Protein AF-D8FCA7-F1 (afdb_monomer_lite)

Radius of gyration: 15.23 Å; chains: 1; bounding box: 32×24×48 Å

Sequence (81 aa):
KLFGSKAADELEARLHYLLKLRGIGLVTGEVGSGKTSICRKMAASLNTGLYRVFYVPLTTGNVTDIYKSIAWEMGLTTERK

Structure (mmCIF, N/CA/C/O backbone):
data_AF-D8FCA7-F1
#
_entry.id   AF-D8FCA7-F1
#
loop_
_atom_site.group_PDB
_atom_site.id
_atom_site.type_symbol
_atom_site.label_atom_id
_atom_site.label_alt_id
_atom_site.label_comp_id
_atom_site.label_asym_id
_atom_site.label_entity_id
_atom_site.label_seq_id
_atom_site.pdbx_PDB_ins_code
_atom_site.Cartn_x
_atom_site.Cartn_y
_atom_site.Cartn_z
_atom_site.occupancy
_atom_site.B_iso_or_equiv
_atom_site.auth_seq_id
_atom_site.auth_comp_id
_atom_site.auth_asym_id
_atom_site.auth_atom_id
_atom_site.pdbx_PDB_model_num
ATOM 1 N N . LYS A 1 1 ? 5.101 9.101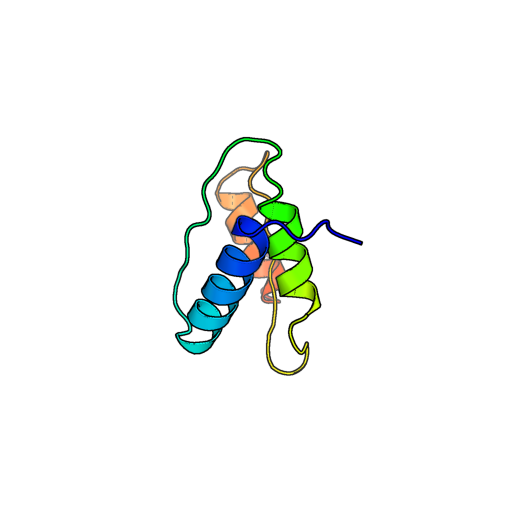 -17.182 1.00 42.44 1 LYS A N 1
ATOM 2 C CA . LYS A 1 1 ? 4.791 7.811 -17.850 1.00 42.44 1 LYS A CA 1
ATOM 3 C C . LYS A 1 1 ? 5.793 6.790 -17.315 1.00 42.44 1 LYS A C 1
ATOM 5 O O . LYS A 1 1 ? 6.979 7.048 -17.451 1.00 42.44 1 LYS A O 1
ATOM 10 N N . LEU A 1 2 ? 5.359 5.746 -16.602 1.00 56.41 2 LEU A N 1
ATOM 11 C CA . LEU A 1 2 ? 6.271 4.681 -16.151 1.00 56.41 2 LEU A CA 1
ATOM 12 C C . LEU A 1 2 ? 6.578 3.776 -17.353 1.00 56.41 2 LEU A C 1
ATOM 14 O O . LEU A 1 2 ? 5.669 3.480 -18.127 1.00 56.41 2 LEU A O 1
ATOM 18 N N . PHE A 1 3 ? 7.842 3.403 -17.544 1.00 58.47 3 PHE A N 1
ATOM 19 C CA . PHE A 1 3 ? 8.255 2.516 -18.632 1.00 58.47 3 PHE A CA 1
ATOM 20 C C . PHE A 1 3 ? 7.766 1.093 -18.332 1.00 58.47 3 PHE A C 1
ATOM 22 O O . PHE A 1 3 ? 8.070 0.552 -17.271 1.00 58.47 3 PHE A O 1
ATOM 29 N N . GLY A 1 4 ? 6.975 0.516 -19.240 1.00 62.69 4 GLY A N 1
ATOM 30 C CA . GLY A 1 4 ? 6.458 -0.845 -19.103 1.00 62.69 4 GLY A CA 1
ATOM 31 C C . GLY A 1 4 ? 7.580 -1.854 -19.310 1.00 62.69 4 GLY A C 1
ATOM 32 O O . GLY A 1 4 ? 8.050 -2.039 -20.430 1.00 62.69 4 GLY A O 1
ATOM 33 N N . SER A 1 5 ? 8.043 -2.472 -18.227 1.00 75.31 5 SER A N 1
ATOM 34 C CA . SER A 1 5 ? 8.861 -3.680 -18.295 1.00 75.31 5 SER A CA 1
ATOM 35 C C . SER A 1 5 ? 7.961 -4.889 -18.051 1.00 75.31 5 SER A C 1
ATOM 37 O O . SER A 1 5 ? 6.984 -4.788 -17.311 1.00 75.31 5 SER A O 1
ATOM 39 N N . LYS A 1 6 ? 8.314 -6.057 -18.604 1.00 78.69 6 LYS A N 1
ATOM 40 C CA . LYS A 1 6 ? 7.564 -7.304 -18.350 1.00 78.69 6 LYS A CA 1
ATOM 41 C C . LYS A 1 6 ? 7.388 -7.581 -16.850 1.00 78.69 6 LYS A C 1
ATOM 43 O O . LYS A 1 6 ? 6.336 -8.043 -16.429 1.00 78.69 6 LYS A O 1
ATOM 48 N N . ALA A 1 7 ? 8.396 -7.237 -16.047 1.00 80.62 7 ALA A N 1
ATOM 49 C CA . ALA A 1 7 ? 8.348 -7.367 -14.594 1.00 80.62 7 ALA A CA 1
ATOM 50 C C . ALA A 1 7 ? 7.347 -6.401 -13.935 1.00 80.62 7 ALA A C 1
ATOM 52 O O . ALA A 1 7 ? 6.722 -6.755 -12.938 1.00 80.62 7 ALA A O 1
ATOM 53 N N . ALA A 1 8 ? 7.180 -5.189 -14.476 1.00 80.75 8 ALA A N 1
ATOM 54 C CA . ALA A 1 8 ? 6.199 -4.233 -13.972 1.00 80.75 8 ALA A CA 1
ATOM 55 C C . ALA A 1 8 ? 4.764 -4.699 -14.249 1.00 80.75 8 ALA A C 1
ATOM 57 O O . ALA A 1 8 ? 3.930 -4.644 -13.347 1.00 80.75 8 ALA A O 1
ATOM 58 N N . ASP A 1 9 ? 4.510 -5.215 -15.453 1.00 84.25 9 ASP A N 1
ATOM 59 C CA . ASP A 1 9 ? 3.196 -5.739 -15.841 1.00 84.25 9 ASP A CA 1
ATOM 60 C C . ASP A 1 9 ? 2.829 -6.988 -15.021 1.00 84.25 9 ASP A C 1
ATOM 62 O O . ASP A 1 9 ? 1.703 -7.123 -14.538 1.00 84.25 9 ASP A O 1
ATOM 66 N N . GLU A 1 10 ? 3.797 -7.882 -14.788 1.00 86.81 10 GLU A N 1
ATOM 67 C CA . GLU A 1 10 ? 3.621 -9.061 -13.932 1.00 86.81 10 GLU A CA 1
ATOM 68 C C . GLU A 1 10 ? 3.330 -8.673 -12.475 1.00 86.81 10 GLU A C 1
ATOM 70 O O . GLU A 1 10 ? 2.437 -9.244 -11.841 1.00 86.81 10 GLU A O 1
ATOM 75 N N . LEU A 1 11 ? 4.054 -7.683 -11.940 1.00 87.06 11 LEU A N 1
ATOM 76 C CA . LEU A 1 11 ? 3.826 -7.179 -10.588 1.00 87.06 11 LEU A CA 1
ATOM 77 C C . LEU A 1 11 ? 2.432 -6.551 -10.456 1.00 87.06 11 LEU A C 1
ATOM 79 O O . LEU A 1 11 ? 1.727 -6.835 -9.490 1.00 87.06 11 LEU A O 1
ATOM 83 N N . GLU A 1 12 ? 2.010 -5.744 -11.429 1.00 87.94 12 GLU A N 1
ATOM 84 C CA . GLU A 1 12 ? 0.681 -5.123 -11.459 1.00 87.94 12 GLU A CA 1
ATOM 85 C C . GLU A 1 12 ? -0.430 -6.186 -11.503 1.00 87.94 12 GLU A C 1
ATOM 87 O O . GLU A 1 12 ? -1.355 -6.149 -10.686 1.00 87.94 12 GLU A O 1
ATOM 92 N N . ALA A 1 13 ? -0.296 -7.203 -12.361 1.00 88.94 13 ALA A N 1
ATOM 93 C CA . ALA A 1 13 ? -1.238 -8.319 -12.433 1.00 88.94 13 ALA A CA 1
ATOM 94 C C . ALA A 1 13 ? -1.328 -9.100 -11.108 1.00 88.94 13 ALA A C 1
ATOM 96 O O . ALA A 1 13 ? -2.429 -9.414 -10.639 1.00 88.94 13 ALA A O 1
ATOM 97 N N . ARG A 1 14 ? -0.186 -9.372 -10.461 1.00 89.56 14 ARG A N 1
ATOM 98 C CA . ARG A 1 14 ? -0.142 -10.040 -9.150 1.00 89.56 14 ARG 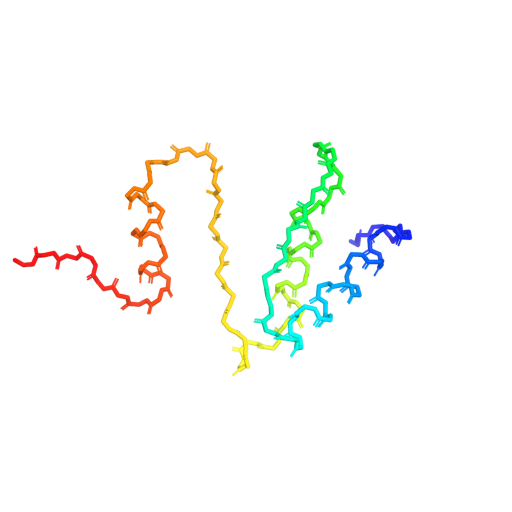A CA 1
ATOM 99 C C . ARG A 1 14 ? -0.760 -9.195 -8.040 1.00 89.56 14 ARG A C 1
ATOM 101 O O . ARG A 1 14 ? -1.504 -9.744 -7.230 1.00 89.56 14 ARG A O 1
ATOM 108 N N . LEU A 1 15 ? -0.517 -7.881 -8.011 1.00 88.69 15 LEU A N 1
ATOM 109 C CA . LEU A 1 15 ? -1.172 -6.984 -7.051 1.00 88.69 15 LEU A CA 1
ATOM 110 C C . LEU A 1 15 ? -2.691 -6.956 -7.257 1.00 88.69 15 LEU A C 1
ATOM 112 O O . LEU A 1 15 ? -3.437 -7.025 -6.282 1.00 88.69 15 LEU A O 1
ATOM 116 N N . HIS A 1 16 ? -3.167 -6.910 -8.504 1.00 89.06 16 HIS A N 1
ATOM 117 C CA . HIS A 1 16 ? -4.603 -6.976 -8.795 1.00 89.06 16 HIS A CA 1
ATOM 118 C C . HIS A 1 16 ? -5.228 -8.280 -8.301 1.00 89.06 16 HIS A C 1
ATOM 120 O O . HIS A 1 16 ? -6.314 -8.267 -7.717 1.00 89.06 16 HIS A O 1
ATOM 126 N N . TYR A 1 17 ? -4.549 -9.405 -8.518 1.00 90.44 17 TYR A N 1
ATOM 127 C CA . TYR A 1 17 ? -5.003 -10.697 -8.021 1.00 90.44 17 TYR A CA 1
ATOM 128 C C . TYR A 1 17 ? -5.046 -10.736 -6.487 1.00 90.44 17 TYR A C 1
ATOM 130 O O . TYR A 1 17 ? -6.044 -11.158 -5.902 1.00 90.44 17 TYR A O 1
ATOM 138 N N . LEU A 1 18 ? -4.015 -10.204 -5.830 1.00 89.94 18 LEU A N 1
ATOM 139 C CA . LEU A 1 18 ? -3.939 -10.121 -4.375 1.00 89.94 18 LEU A CA 1
ATOM 140 C C . LEU A 1 18 ? -5.092 -9.304 -3.769 1.00 89.94 18 LEU A C 1
ATOM 142 O O . LEU A 1 18 ? -5.684 -9.721 -2.774 1.00 89.94 18 LEU A O 1
ATOM 146 N N . LEU A 1 19 ? -5.453 -8.177 -4.390 1.00 87.38 19 LEU A N 1
ATOM 147 C CA . LEU A 1 19 ? -6.579 -7.353 -3.941 1.00 87.38 19 LEU A CA 1
ATOM 148 C C . LEU A 1 19 ? -7.921 -8.079 -4.058 1.00 87.38 19 LEU A C 1
ATOM 150 O O . LEU A 1 19 ? -8.778 -7.908 -3.192 1.00 87.38 19 LEU A O 1
ATOM 154 N N . LYS A 1 20 ? -8.109 -8.902 -5.100 1.00 87.50 20 LYS A N 1
ATOM 155 C CA . LYS A 1 20 ? -9.313 -9.737 -5.247 1.00 87.50 20 LYS A CA 1
ATOM 156 C C . LYS A 1 20 ? -9.394 -10.802 -4.157 1.00 87.50 20 LYS A C 1
ATOM 158 O O . LYS A 1 20 ? -10.467 -11.019 -3.607 1.00 87.50 20 LYS A O 1
ATOM 163 N N . LEU A 1 21 ? -8.263 -11.422 -3.824 1.00 90.38 21 LEU A N 1
ATOM 164 C CA . LEU A 1 21 ? -8.172 -12.403 -2.743 1.00 90.38 21 LEU A CA 1
ATOM 165 C C . LEU A 1 21 ? -8.265 -11.782 -1.342 1.00 90.38 21 LEU A C 1
ATOM 167 O O . LEU A 1 21 ? -8.471 -12.516 -0.381 1.00 90.38 21 LEU A O 1
ATOM 171 N N . ARG A 1 22 ? -8.093 -10.457 -1.215 1.00 86.62 22 ARG A N 1
ATOM 172 C CA . ARG A 1 22 ? -7.911 -9.758 0.072 1.00 86.62 22 ARG A CA 1
ATOM 173 C C . ARG A 1 22 ? -6.759 -10.364 0.891 1.00 86.62 22 ARG A C 1
ATOM 175 O O . ARG A 1 22 ? -6.838 -10.470 2.111 1.00 86.62 22 ARG A O 1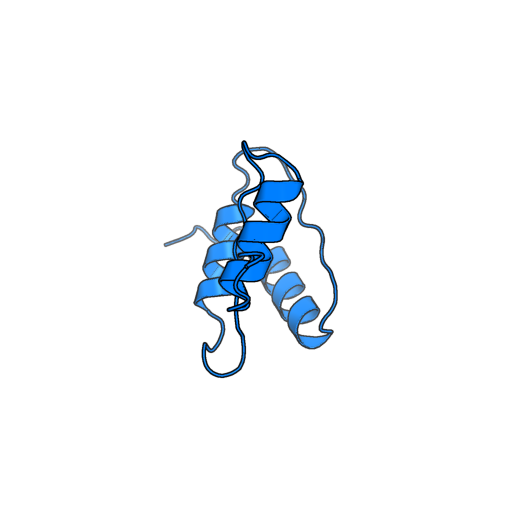
ATOM 182 N N . GLY A 1 23 ? -5.708 -10.791 0.189 1.00 87.00 23 GLY A N 1
ATOM 183 C CA . GLY A 1 23 ? -4.531 -11.436 0.767 1.00 87.00 23 GLY A CA 1
ATOM 184 C C . GLY A 1 23 ? -3.415 -10.455 1.127 1.00 87.00 23 GLY A C 1
ATOM 185 O O . GLY A 1 23 ? -3.473 -9.266 0.817 1.00 87.00 23 GLY A O 1
ATOM 186 N N . ILE A 1 24 ? -2.359 -10.986 1.741 1.00 87.94 24 ILE A N 1
ATOM 187 C CA . ILE A 1 24 ? -1.123 -10.254 2.047 1.00 87.94 24 ILE A CA 1
ATOM 188 C C . ILE A 1 24 ? -0.064 -10.625 1.007 1.00 87.94 24 ILE A C 1
ATOM 190 O O . ILE A 1 24 ? 0.105 -11.799 0.683 1.00 87.94 24 ILE A O 1
ATOM 194 N N . GLY A 1 25 ? 0.645 -9.627 0.479 1.00 86.19 25 GLY A N 1
ATOM 195 C CA . GLY A 1 25 ? 1.667 -9.812 -0.548 1.00 86.19 25 GLY A CA 1
ATOM 196 C C . GLY A 1 25 ? 2.967 -9.127 -0.167 1.00 86.19 25 GLY A C 1
ATOM 197 O O . GLY A 1 25 ? 2.964 -8.001 0.326 1.00 86.19 25 GLY A O 1
ATOM 198 N N . LEU A 1 26 ? 4.078 -9.812 -0.421 1.00 87.38 26 LEU A N 1
ATOM 199 C CA . LEU A 1 26 ? 5.423 -9.299 -0.202 1.00 87.38 26 LEU A CA 1
ATOM 200 C C . LEU A 1 26 ? 6.069 -8.986 -1.554 1.00 87.38 26 LEU A C 1
ATOM 202 O O . LEU A 1 26 ? 6.194 -9.864 -2.404 1.00 87.38 26 LEU A O 1
ATOM 206 N N . VAL A 1 27 ? 6.496 -7.738 -1.740 1.00 86.62 27 VAL A N 1
ATOM 207 C CA . VAL A 1 27 ? 7.189 -7.295 -2.955 1.00 86.62 27 VAL A CA 1
ATOM 208 C C . VAL A 1 27 ? 8.662 -7.073 -2.632 1.00 86.62 27 VAL A C 1
ATOM 210 O O . VAL A 1 27 ? 9.011 -6.151 -1.895 1.00 86.62 27 VAL A O 1
ATOM 213 N N . THR A 1 28 ? 9.532 -7.900 -3.204 1.00 86.19 28 THR A N 1
ATOM 214 C CA . THR A 1 28 ? 10.991 -7.819 -3.043 1.00 86.19 28 THR A CA 1
ATOM 215 C C . THR A 1 28 ? 11.675 -7.501 -4.372 1.00 86.19 28 THR A C 1
ATOM 217 O O . THR A 1 28 ? 11.069 -7.557 -5.440 1.00 86.19 28 THR A O 1
ATOM 220 N N . GLY A 1 29 ? 12.930 -7.060 -4.307 1.00 84.12 29 GLY A N 1
ATOM 221 C CA . GLY A 1 29 ? 13.741 -6.708 -5.474 1.00 84.12 29 GLY A CA 1
ATOM 222 C C . GLY A 1 29 ? 14.853 -5.736 -5.102 1.00 84.12 29 GLY A C 1
ATOM 223 O O . GLY A 1 29 ? 14.856 -5.192 -3.996 1.00 84.12 29 GLY A O 1
ATOM 224 N N . GLU A 1 30 ? 15.743 -5.438 -6.036 1.00 86.69 30 GLU A N 1
ATOM 225 C CA . GLU A 1 30 ? 16.891 -4.550 -5.810 1.00 86.69 30 GLU A CA 1
ATOM 226 C C . GLU A 1 30 ? 16.495 -3.092 -5.542 1.00 86.69 30 GLU A C 1
ATOM 228 O O . GLU A 1 30 ? 15.429 -2.614 -5.946 1.00 86.69 30 GLU A O 1
ATOM 233 N N . VAL A 1 31 ? 17.342 -2.350 -4.831 1.00 82.25 31 VAL A N 1
ATOM 234 C CA . VAL A 1 31 ? 17.130 -0.911 -4.619 1.00 82.25 31 VAL A CA 1
ATOM 235 C C . VAL A 1 31 ? 17.038 -0.210 -5.980 1.00 82.25 31 VAL A C 1
ATOM 237 O O . VAL A 1 31 ? 17.782 -0.520 -6.900 1.00 82.25 31 VAL A O 1
ATOM 240 N N . GLY A 1 32 ? 16.075 0.702 -6.139 1.00 80.56 32 GLY A N 1
ATOM 241 C CA . GLY A 1 32 ? 15.847 1.386 -7.418 1.00 80.56 32 GLY A CA 1
ATOM 242 C C . GLY A 1 32 ? 15.016 0.603 -8.445 1.00 80.56 32 GLY A C 1
ATOM 243 O O . GLY A 1 32 ? 14.640 1.176 -9.461 1.00 80.56 32 GLY A O 1
ATOM 244 N N . SER A 1 33 ? 14.603 -0.641 -8.165 1.00 80.00 33 SER A N 1
ATOM 245 C CA . SER A 1 33 ? 13.810 -1.464 -9.101 1.00 80.00 33 SER A CA 1
ATOM 246 C C . SER A 1 33 ? 12.352 -1.010 -9.315 1.00 80.00 33 SER A C 1
ATOM 248 O O . SER A 1 33 ? 11.570 -1.703 -9.959 1.00 80.00 33 SER A O 1
ATOM 250 N N . GLY A 1 34 ? 11.940 0.125 -8.740 1.00 81.00 34 GLY A N 1
ATOM 251 C CA . GLY A 1 34 ? 10.604 0.694 -8.950 1.00 81.00 34 GLY A CA 1
ATOM 252 C C . GLY A 1 34 ? 9.462 0.068 -8.137 1.00 81.00 34 GLY A C 1
ATOM 253 O O . GLY A 1 34 ? 8.307 0.393 -8.402 1.00 81.00 34 GLY A O 1
ATOM 254 N N . LYS A 1 35 ? 9.745 -0.762 -7.120 1.00 86.62 35 LYS A N 1
ATOM 255 C CA . LYS A 1 35 ? 8.723 -1.394 -6.249 1.00 86.62 35 LYS A CA 1
ATOM 256 C C . LYS A 1 35 ? 7.724 -0.384 -5.686 1.00 86.62 35 LYS A C 1
ATOM 258 O O . LYS A 1 35 ? 6.524 -0.492 -5.916 1.00 86.62 35 LYS A O 1
ATOM 263 N N . THR A 1 36 ? 8.231 0.644 -5.006 1.00 85.38 36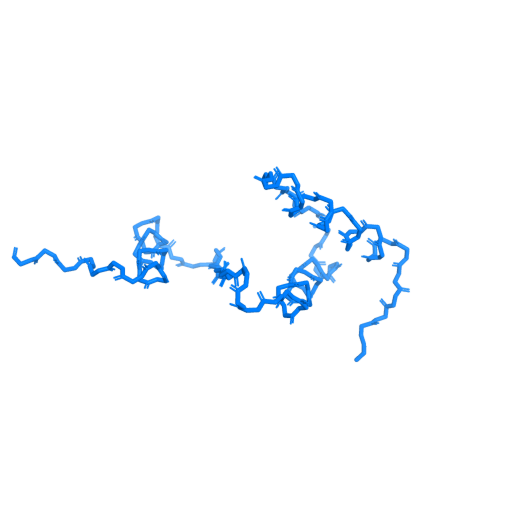 THR A N 1
ATOM 264 C CA . THR A 1 36 ? 7.401 1.704 -4.419 1.00 85.38 36 THR A CA 1
ATOM 265 C C . THR A 1 36 ? 6.640 2.481 -5.491 1.00 85.38 36 THR A C 1
ATOM 267 O O . THR A 1 36 ? 5.491 2.858 -5.273 1.00 85.38 36 THR A O 1
ATOM 270 N N . SER A 1 37 ? 7.245 2.687 -6.665 1.00 87.12 37 SER A N 1
ATOM 271 C CA . SER A 1 37 ? 6.617 3.392 -7.787 1.00 87.12 37 SER A CA 1
ATOM 272 C C . SER A 1 37 ? 5.399 2.638 -8.322 1.00 87.12 37 SER A C 1
ATOM 274 O O . SER A 1 37 ? 4.355 3.249 -8.540 1.00 87.12 37 SER A O 1
ATOM 276 N N . ILE A 1 38 ? 5.504 1.316 -8.485 1.00 85.06 38 ILE A N 1
ATOM 277 C CA . ILE A 1 38 ? 4.402 0.474 -8.969 1.00 85.06 38 ILE A CA 1
ATOM 278 C C . ILE A 1 38 ? 3.319 0.332 -7.895 1.00 85.06 38 ILE A C 1
ATOM 280 O O . ILE A 1 38 ? 2.147 0.530 -8.202 1.00 85.06 38 ILE A O 1
ATOM 284 N N . CYS A 1 39 ? 3.684 0.107 -6.626 1.00 86.56 39 CYS A N 1
ATOM 285 C CA . CYS A 1 39 ? 2.711 0.072 -5.528 1.00 86.56 39 CYS A CA 1
ATOM 286 C C . CYS A 1 39 ? 1.928 1.389 -5.409 1.00 86.56 39 CYS A C 1
ATOM 288 O O . CYS A 1 39 ? 0.720 1.367 -5.190 1.00 86.56 39 CYS A O 1
ATOM 290 N N . ARG A 1 40 ? 2.584 2.542 -5.607 1.00 86.38 40 ARG A N 1
ATOM 291 C CA . ARG A 1 40 ? 1.918 3.853 -5.596 1.00 86.38 40 ARG A CA 1
ATOM 292 C C . ARG A 1 40 ? 1.016 4.058 -6.813 1.00 86.38 40 ARG A C 1
ATOM 294 O O . ARG A 1 40 ? -0.083 4.579 -6.658 1.00 86.38 40 ARG A O 1
ATOM 301 N N . LYS A 1 41 ? 1.453 3.635 -8.006 1.00 86.94 41 LYS A N 1
ATOM 302 C CA . LYS A 1 41 ? 0.617 3.648 -9.221 1.00 86.94 41 LYS A CA 1
ATOM 303 C C . LYS A 1 41 ? -0.653 2.822 -9.002 1.00 86.94 41 LYS A C 1
ATOM 305 O O . LYS A 1 41 ? -1.738 3.293 -9.313 1.00 86.94 41 LYS A O 1
ATOM 310 N N . MET A 1 42 ? -0.504 1.631 -8.428 1.00 85.88 42 MET A N 1
ATOM 311 C CA . MET A 1 42 ? -1.608 0.733 -8.109 1.00 85.88 42 MET A CA 1
ATOM 312 C C . MET A 1 42 ? -2.551 1.332 -7.063 1.00 85.88 42 MET A C 1
ATOM 314 O O . MET A 1 42 ? -3.757 1.357 -7.252 1.00 85.88 42 MET A O 1
ATOM 318 N N . ALA A 1 43 ? -2.007 1.872 -5.972 1.00 85.56 43 ALA A N 1
ATOM 319 C CA . ALA A 1 43 ? -2.794 2.570 -4.960 1.00 85.56 43 ALA A CA 1
ATOM 320 C C . ALA A 1 43 ? -3.644 3.701 -5.564 1.00 85.56 43 ALA A C 1
ATOM 322 O O . ALA A 1 43 ? -4.807 3.853 -5.204 1.00 85.56 43 ALA A O 1
ATOM 323 N N . ALA A 1 44 ? -3.072 4.461 -6.503 1.00 84.69 44 ALA A N 1
ATOM 324 C CA . ALA A 1 44 ? -3.750 5.555 -7.190 1.00 84.69 44 ALA A CA 1
ATOM 325 C C . ALA A 1 44 ? -4.763 5.097 -8.257 1.00 84.69 44 ALA A C 1
ATOM 327 O O . ALA A 1 44 ? -5.630 5.883 -8.628 1.00 84.69 44 ALA A O 1
ATOM 328 N N . SER A 1 45 ? -4.667 3.862 -8.767 1.00 85.50 45 SER A N 1
ATOM 329 C CA . SER A 1 45 ? -5.629 3.313 -9.734 1.00 85.50 45 SER A CA 1
ATOM 330 C C . SER A 1 45 ? -6.861 2.684 -9.073 1.00 85.50 45 SER A C 1
ATOM 332 O O . SER A 1 45 ? -7.834 2.373 -9.762 1.00 85.50 45 SER A O 1
ATOM 334 N N . LEU A 1 46 ? -6.847 2.498 -7.748 1.00 85.69 46 LEU A N 1
ATOM 335 C CA . LEU A 1 46 ? -7.971 1.932 -7.008 1.00 85.69 46 LEU A CA 1
ATOM 336 C C . LEU A 1 46 ? -9.107 2.940 -6.828 1.00 85.69 46 LEU A C 1
ATOM 338 O O . LEU A 1 46 ? -8.893 4.126 -6.591 1.00 85.69 46 LEU A O 1
ATOM 342 N N . ASN A 1 47 ? -10.343 2.438 -6.893 1.00 84.88 47 ASN A N 1
ATOM 343 C CA . ASN A 1 47 ? -11.532 3.242 -6.630 1.00 84.88 47 ASN A CA 1
ATOM 344 C C . ASN A 1 47 ? -11.581 3.633 -5.144 1.00 84.88 47 ASN A C 1
ATOM 346 O O . ASN A 1 47 ? -11.745 2.769 -4.279 1.00 84.88 47 ASN A O 1
ATOM 350 N N . THR A 1 48 ? -11.500 4.934 -4.865 1.00 80.38 48 THR A N 1
ATOM 351 C CA . THR A 1 48 ? -11.510 5.515 -3.512 1.00 80.38 48 THR A CA 1
ATOM 352 C C . THR A 1 48 ? -12.801 5.249 -2.730 1.00 80.38 48 THR A C 1
ATOM 354 O O . THR A 1 48 ? -12.790 5.315 -1.505 1.00 80.38 48 THR A O 1
ATOM 357 N N . GLY A 1 49 ? -13.905 4.911 -3.406 1.00 81.19 49 GLY A N 1
ATOM 358 C CA . GLY A 1 49 ? -15.165 4.513 -2.772 1.00 81.19 49 GLY A CA 1
ATOM 359 C C . GLY A 1 49 ? -15.203 3.054 -2.304 1.00 81.19 49 GLY A C 1
ATOM 360 O O . GLY A 1 49 ? -16.007 2.716 -1.441 1.00 81.19 49 GLY A O 1
ATOM 361 N N . LEU A 1 50 ? -14.340 2.188 -2.849 1.00 82.19 50 LEU A N 1
ATOM 362 C CA . LEU A 1 50 ? -14.282 0.757 -2.509 1.00 82.19 50 LEU A CA 1
ATOM 363 C C . LEU A 1 50 ? -13.034 0.386 -1.703 1.00 82.19 50 LEU A C 1
ATOM 365 O O . LEU A 1 50 ? -13.046 -0.607 -0.977 1.00 82.19 50 LEU A O 1
ATOM 369 N N . TYR A 1 51 ? -11.961 1.167 -1.836 1.00 83.00 51 TYR A N 1
ATOM 370 C CA . TYR A 1 51 ? -10.671 0.890 -1.223 1.00 83.00 51 TYR A CA 1
ATOM 371 C C . TYR A 1 51 ? -10.178 2.099 -0.435 1.00 83.00 51 TYR A C 1
ATOM 373 O O . TYR A 1 51 ? -10.060 3.202 -0.966 1.00 83.00 51 TYR A O 1
ATOM 381 N N . ARG A 1 52 ? -9.816 1.861 0.828 1.00 81.44 52 ARG A N 1
ATOM 382 C CA . ARG A 1 52 ? -9.024 2.794 1.629 1.00 81.44 52 ARG A CA 1
ATOM 383 C C . ARG A 1 52 ? -7.576 2.321 1.618 1.00 81.44 52 ARG A C 1
ATOM 385 O O . ARG A 1 52 ? -7.287 1.223 2.086 1.00 81.44 52 ARG A O 1
ATOM 392 N N . VAL A 1 53 ? -6.687 3.127 1.044 1.00 83.62 53 VAL A N 1
ATOM 393 C CA . VAL A 1 53 ? -5.264 2.795 0.941 1.00 83.62 53 VAL A CA 1
ATOM 394 C C . VAL A 1 53 ? -4.486 3.538 2.017 1.00 83.62 53 VAL A C 1
ATOM 396 O O . VAL A 1 53 ? -4.581 4.757 2.106 1.00 83.62 53 VAL A O 1
ATOM 399 N N . PHE A 1 54 ? -3.686 2.803 2.786 1.00 82.62 54 PHE A N 1
ATOM 400 C CA . PHE A 1 54 ? -2.764 3.352 3.777 1.00 82.62 54 PHE A CA 1
ATOM 401 C C . PHE A 1 54 ? -1.327 3.153 3.305 1.00 82.62 54 PHE A C 1
ATOM 403 O O . PHE A 1 54 ? -0.948 2.051 2.905 1.00 82.62 54 PHE A O 1
ATOM 410 N N . TYR A 1 55 ? -0.519 4.210 3.353 1.00 81.69 55 TYR A N 1
ATOM 411 C CA . TYR A 1 55 ? 0.897 4.148 3.003 1.00 81.69 55 TYR A CA 1
ATOM 412 C C . TYR A 1 55 ? 1.744 4.560 4.205 1.00 81.69 55 TYR A C 1
ATOM 414 O O . TYR A 1 55 ? 1.772 5.730 4.573 1.00 81.69 55 TYR A O 1
ATOM 422 N N . VAL A 1 56 ? 2.460 3.598 4.793 1.00 78.38 56 VAL A N 1
ATOM 423 C CA . VAL A 1 56 ? 3.334 3.825 5.953 1.00 78.38 56 VAL A CA 1
ATOM 424 C C . VAL A 1 56 ? 4.787 3.546 5.546 1.00 78.38 56 VAL A C 1
ATOM 426 O O . VAL A 1 56 ? 5.167 2.381 5.406 1.00 78.38 56 VAL A O 1
ATOM 429 N N . PRO A 1 57 ? 5.615 4.578 5.295 1.00 73.94 57 PRO A N 1
ATOM 430 C CA . PRO A 1 57 ? 7.021 4.387 4.961 1.00 73.94 57 PRO A CA 1
ATOM 431 C C . PRO A 1 57 ? 7.828 3.991 6.206 1.00 73.94 57 PRO A C 1
ATOM 433 O O . PRO A 1 57 ? 7.939 4.748 7.167 1.00 73.94 57 PRO A O 1
ATOM 436 N N . LEU A 1 58 ? 8.429 2.802 6.173 1.00 68.12 58 LEU A N 1
ATOM 437 C CA . LEU A 1 58 ? 9.246 2.262 7.260 1.00 68.12 58 LEU A CA 1
ATOM 438 C C . LEU A 1 58 ? 10.709 2.698 7.098 1.00 68.12 58 LEU A C 1
ATOM 440 O O . LEU A 1 58 ? 11.546 1.902 6.683 1.00 68.12 58 LEU A O 1
ATOM 444 N N . THR A 1 59 ? 11.020 3.975 7.327 1.00 58.69 59 THR A N 1
ATOM 445 C CA . THR A 1 59 ? 12.394 4.464 7.092 1.00 58.69 59 THR A CA 1
ATOM 446 C C . THR A 1 59 ? 13.099 5.037 8.314 1.00 58.69 59 THR A C 1
ATOM 448 O O . THR A 1 59 ? 14.323 5.113 8.279 1.00 58.69 59 THR A O 1
ATOM 451 N N . THR A 1 60 ? 12.398 5.413 9.396 1.00 58.62 60 THR A N 1
ATOM 452 C CA . THR A 1 60 ? 13.086 6.143 10.487 1.00 58.62 60 THR A CA 1
ATOM 453 C C . THR A 1 60 ? 12.409 6.179 11.871 1.00 58.62 60 THR A C 1
ATOM 455 O O . THR A 1 60 ? 12.937 6.835 12.762 1.00 58.62 60 THR A O 1
ATOM 458 N N . GLY A 1 61 ? 11.261 5.525 12.086 1.00 60.31 61 GLY A N 1
ATOM 459 C CA . GLY A 1 61 ? 10.474 5.651 13.331 1.00 60.31 61 GLY A CA 1
ATOM 460 C C . GLY A 1 61 ? 10.550 4.442 14.271 1.00 60.31 61 GLY A C 1
ATOM 461 O O . GLY A 1 61 ? 10.844 3.329 13.835 1.00 60.31 61 GLY A O 1
ATOM 462 N N . ASN A 1 62 ? 10.243 4.650 15.557 1.00 76.44 62 ASN A N 1
ATOM 463 C CA . ASN A 1 62 ? 10.060 3.567 16.529 1.00 76.44 62 ASN A CA 1
ATOM 464 C C . ASN A 1 62 ? 8.806 2.743 16.160 1.00 76.44 62 ASN A C 1
ATOM 466 O O . ASN A 1 62 ? 7.861 3.265 15.569 1.00 76.44 62 ASN A O 1
ATOM 470 N N . VAL A 1 63 ? 8.758 1.464 16.542 1.00 78.62 63 VAL A N 1
ATOM 471 C CA . VAL A 1 63 ? 7.595 0.572 16.368 1.00 78.62 63 VAL A CA 1
ATOM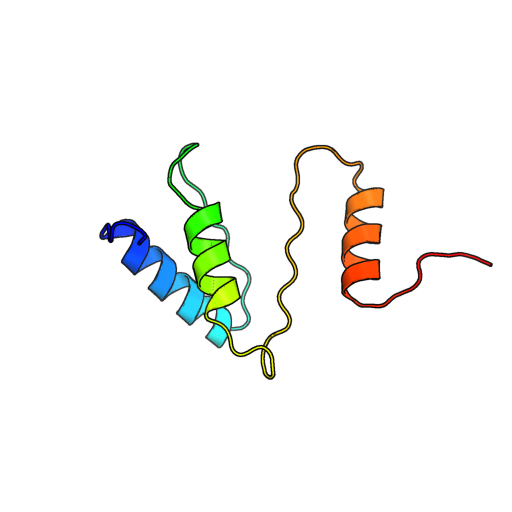 472 C C . VAL A 1 63 ? 6.299 1.231 16.863 1.00 78.62 63 VAL A C 1
ATOM 474 O O . VAL A 1 63 ? 5.257 1.143 16.215 1.00 78.62 63 VAL A O 1
ATOM 477 N N . THR A 1 64 ? 6.370 1.964 17.973 1.00 81.56 64 THR A N 1
ATOM 478 C CA . THR A 1 64 ? 5.242 2.729 18.523 1.00 81.56 64 THR A CA 1
ATOM 479 C C . THR A 1 64 ? 4.730 3.815 17.575 1.00 81.56 64 THR A C 1
ATOM 481 O O . THR A 1 64 ? 3.523 4.040 17.503 1.00 81.56 64 THR A O 1
ATOM 484 N N . ASP A 1 65 ? 5.616 4.481 16.836 1.00 80.19 65 ASP A N 1
ATOM 485 C CA . ASP A 1 65 ? 5.229 5.545 15.906 1.00 80.19 65 ASP A CA 1
ATOM 486 C C . ASP A 1 65 ? 4.494 4.969 14.696 1.00 80.19 65 ASP A C 1
ATOM 488 O O . ASP A 1 65 ? 3.528 5.562 14.229 1.00 80.19 65 ASP A O 1
ATOM 492 N N . ILE A 1 66 ? 4.857 3.757 14.264 1.00 80.69 66 ILE A N 1
ATOM 493 C CA . ILE A 1 66 ? 4.145 3.026 13.207 1.00 80.69 66 ILE A CA 1
ATOM 494 C C . ILE A 1 66 ? 2.721 2.686 13.645 1.00 80.69 66 ILE A C 1
ATOM 496 O O . ILE A 1 66 ? 1.775 2.935 12.898 1.00 80.69 66 ILE A O 1
ATOM 500 N N . TYR A 1 67 ? 2.547 2.160 14.861 1.00 83.19 67 TYR A N 1
ATOM 501 C CA . TYR A 1 67 ? 1.210 1.869 15.382 1.00 83.19 67 TYR A CA 1
ATOM 502 C C . TYR A 1 67 ? 0.355 3.133 15.500 1.00 83.19 67 TYR A C 1
ATOM 504 O O . TYR A 1 67 ? -0.828 3.094 15.166 1.00 83.19 67 TYR A O 1
ATOM 512 N N . LYS A 1 68 ? 0.948 4.263 15.906 1.00 82.62 68 LYS A N 1
ATOM 513 C CA . LYS A 1 68 ? 0.257 5.560 15.930 1.00 82.62 68 LYS A CA 1
ATOM 514 C C . LYS A 1 68 ? -0.118 6.038 14.533 1.00 82.62 68 LYS A C 1
ATOM 516 O O . LYS A 1 68 ? -1.255 6.449 14.340 1.00 82.62 68 LYS A O 1
ATOM 521 N N . SER A 1 69 ? 0.784 5.938 13.555 1.00 82.25 69 SER A N 1
ATOM 522 C CA . SER A 1 69 ? 0.482 6.281 12.161 1.00 82.25 69 SER A CA 1
ATOM 523 C C . SER A 1 69 ? -0.673 5.447 11.614 1.00 82.25 69 SER A C 1
ATOM 525 O O . SER A 1 69 ? -1.600 6.009 11.049 1.00 82.25 69 SER A O 1
ATOM 527 N N . ILE A 1 70 ? -0.677 4.129 11.840 1.00 82.88 70 ILE A N 1
ATOM 528 C CA . ILE A 1 70 ? -1.790 3.263 11.420 1.00 82.88 70 ILE A CA 1
ATOM 529 C C . ILE A 1 70 ? -3.090 3.668 12.128 1.00 82.88 70 ILE A C 1
ATOM 531 O O . ILE A 1 70 ? -4.126 3.790 11.480 1.00 82.88 70 ILE A O 1
ATOM 535 N N . ALA A 1 71 ? -3.046 3.907 13.441 1.00 84.38 71 ALA A N 1
ATOM 536 C CA . ALA A 1 71 ? -4.215 4.318 14.212 1.00 84.38 71 ALA A CA 1
ATOM 537 C C . ALA A 1 71 ? -4.798 5.649 13.710 1.00 84.38 71 ALA A C 1
ATOM 539 O O . ALA A 1 71 ? -6.002 5.727 13.466 1.00 84.38 71 ALA A O 1
ATOM 540 N N . TRP A 1 72 ? -3.956 6.658 13.474 1.00 82.56 72 TRP A N 1
ATOM 541 C CA . TRP A 1 72 ? -4.376 7.945 12.916 1.00 82.56 72 TRP A CA 1
ATOM 542 C C . TRP A 1 72 ? -4.992 7.809 11.527 1.00 82.56 72 TRP A C 1
ATOM 544 O O . TRP A 1 72 ? -6.056 8.369 11.279 1.00 82.56 72 TRP A O 1
ATOM 554 N N . GLU A 1 73 ? -4.378 7.019 10.648 1.00 81.31 73 GLU A N 1
ATOM 555 C CA . GLU A 1 73 ? -4.910 6.733 9.312 1.00 81.31 73 GLU A CA 1
ATOM 556 C C . GLU A 1 73 ? -6.273 6.009 9.375 1.00 81.31 73 GLU A C 1
ATOM 558 O O . GLU A 1 73 ? -7.169 6.235 8.557 1.00 81.31 73 GLU A O 1
ATOM 563 N N . MET A 1 74 ? -6.493 5.185 10.402 1.00 82.38 74 MET A N 1
ATOM 564 C CA . MET A 1 74 ? -7.789 4.557 10.682 1.00 82.38 74 MET A CA 1
ATOM 565 C C . MET A 1 74 ? -8.800 5.495 11.371 1.00 82.38 74 MET A C 1
ATOM 567 O O . MET A 1 74 ? -9.953 5.102 11.547 1.00 82.38 74 MET A O 1
ATOM 571 N N . GLY A 1 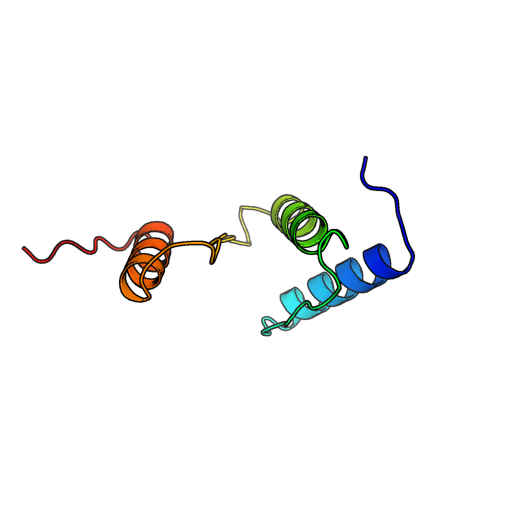75 ? -8.414 6.728 11.719 1.00 81.38 75 GLY A N 1
ATOM 572 C CA . GLY A 1 75 ? -9.258 7.704 12.416 1.00 81.38 75 GLY A CA 1
ATOM 573 C C . GLY A 1 75 ? -9.369 7.475 13.927 1.00 81.38 75 GLY A C 1
ATOM 574 O O . GLY A 1 75 ? -10.281 7.999 14.562 1.00 81.38 75 GLY A O 1
ATOM 575 N N . LEU A 1 76 ? -8.469 6.680 14.507 1.00 81.88 76 LEU A N 1
ATOM 576 C CA . LEU A 1 76 ? -8.407 6.414 15.940 1.00 81.88 76 LEU A CA 1
ATOM 577 C C . LEU A 1 76 ? -7.514 7.459 16.618 1.00 81.88 76 LEU A C 1
ATOM 579 O O . LEU A 1 76 ? -6.349 7.637 16.259 1.00 81.88 76 LEU A O 1
ATOM 583 N N . THR A 1 77 ? -8.043 8.142 17.628 1.00 68.62 77 THR A N 1
ATOM 584 C CA . THR A 1 77 ? -7.272 9.060 18.471 1.00 68.62 77 THR A CA 1
ATOM 585 C C . THR A 1 77 ? -6.420 8.258 19.454 1.00 68.62 77 THR A C 1
ATOM 587 O O . THR A 1 77 ? -6.947 7.551 20.308 1.00 68.62 77 THR A O 1
ATOM 590 N N . THR A 1 78 ? -5.092 8.372 19.369 1.00 61.78 78 THR A N 1
ATOM 591 C CA . THR A 1 78 ? -4.163 7.722 20.315 1.00 61.78 78 THR A CA 1
ATOM 592 C C . THR A 1 78 ? -3.905 8.539 21.588 1.00 61.78 78 THR A C 1
ATOM 594 O O . THR A 1 78 ? -2.941 8.273 22.307 1.00 61.78 78 THR A O 1
ATOM 597 N N . GLU A 1 79 ? -4.732 9.543 21.883 1.00 55.50 79 GLU A N 1
ATOM 598 C CA . GLU A 1 79 ? -4.657 10.287 23.142 1.00 55.50 79 GLU A CA 1
ATOM 599 C C . GLU A 1 79 ? -5.335 9.489 24.261 1.00 55.50 79 GLU A C 1
ATOM 601 O O . GLU A 1 79 ? -6.554 9.319 24.282 1.00 55.50 79 GLU A O 1
ATOM 606 N N . ARG A 1 80 ? -4.535 9.010 25.222 1.00 48.28 80 ARG A N 1
ATOM 607 C CA . ARG A 1 80 ? -5.052 8.724 26.563 1.00 48.28 80 ARG A CA 1
ATOM 608 C C . ARG A 1 80 ? -5.375 10.072 27.209 1.00 48.28 80 ARG A C 1
ATOM 610 O O . ARG A 1 80 ? -4.451 10.850 27.437 1.00 48.28 80 ARG A O 1
ATOM 617 N N . LYS A 1 81 ? -6.660 10.336 27.454 1.00 38.44 81 LYS A N 1
ATOM 618 C CA . LYS A 1 81 ? -7.069 11.284 28.499 1.00 38.44 81 LYS A CA 1
ATOM 619 C C . LYS A 1 81 ? -6.586 10.799 29.861 1.00 38.44 81 LYS A C 1
ATOM 621 O O . LYS A 1 81 ? -6.535 9.561 30.046 1.00 38.44 81 LYS A O 1
#

pLDDT: mean 79.65, std 11.07, range [38.44, 90.44]

Secondary structure (DSSP, 8-state):
-----HHHHHHHHHHHHHHHHT--------TTSSHHHHHHHHHHHS-TTT--------SS--HHHHHHHHHHHTT------

Foldseek 3Di:
DDDDDPVLVVVLVVVVVCVVVVHDDDDDDDPPPCPVVSVVVSVVPDDPVVDQDDDDDPDDDDPVVSVVSVCVSVVHDPDDD